Protein AF-A0A1S2QQA8-F1 (afdb_monomer_lite)

Structure (mmCIF, N/CA/C/O backbone):
data_AF-A0A1S2QQA8-F1
#
_entry.id   AF-A0A1S2QQA8-F1
#
loop_
_atom_site.group_PDB
_atom_site.id
_atom_site.type_symbol
_atom_site.label_atom_id
_atom_site.label_alt_id
_atom_site.label_comp_id
_atom_site.label_asym_id
_atom_site.label_entity_id
_atom_site.label_seq_id
_atom_site.pdbx_PDB_ins_code
_atom_site.Cartn_x
_atom_site.Cartn_y
_atom_site.Cartn_z
_atom_site.occupancy
_atom_site.B_iso_or_equiv
_atom_site.auth_seq_id
_atom_site.auth_comp_id
_atom_site.auth_asym_id
_atom_site.auth_atom_id
_atom_site.pdbx_PDB_model_num
ATOM 1 N N . MET A 1 1 ? 7.747 -16.168 -1.828 1.00 57.19 1 MET A N 1
ATOM 2 C CA . MET A 1 1 ? 6.326 -16.219 -1.418 1.00 57.19 1 MET A CA 1
ATOM 3 C C . MET A 1 1 ? 5.874 -14.790 -1.187 1.00 57.19 1 MET A C 1
ATOM 5 O O . MET A 1 1 ? 6.499 -14.114 -0.380 1.00 57.19 1 MET A O 1
ATOM 9 N N . TYR A 1 2 ? 4.851 -14.346 -1.907 1.00 63.78 2 TYR A N 1
ATOM 10 C CA . TYR A 1 2 ? 4.152 -13.080 -1.717 1.00 63.78 2 TYR A CA 1
ATOM 11 C C . TYR A 1 2 ? 2.818 -13.374 -1.029 1.00 63.78 2 TYR A C 1
ATOM 13 O O . TYR A 1 2 ? 2.164 -14.371 -1.339 1.00 63.78 2 TYR A O 1
ATOM 21 N N . VAL A 1 3 ? 2.469 -12.562 -0.035 1.00 66.31 3 VAL A N 1
ATOM 22 C CA . VAL A 1 3 ? 1.219 -12.684 0.717 1.00 66.31 3 VAL A CA 1
ATOM 23 C C . VAL A 1 3 ? 0.662 -11.286 0.860 1.00 66.31 3 VAL A C 1
ATOM 25 O O . VAL A 1 3 ? 1.301 -10.482 1.533 1.00 66.31 3 VAL A O 1
ATOM 28 N N . GLU A 1 4 ? -0.460 -11.005 0.196 1.00 65.44 4 GLU A N 1
ATOM 29 C CA . GLU A 1 4 ? -1.145 -9.702 0.289 1.00 65.44 4 GLU A CA 1
ATOM 30 C C . GLU A 1 4 ? -0.190 -8.520 0.053 1.00 65.44 4 GLU A C 1
ATOM 32 O O . GLU A 1 4 ? -0.203 -7.512 0.755 1.00 65.44 4 GLU A O 1
ATOM 37 N N . ALA A 1 5 ? 0.722 -8.684 -0.907 1.00 77.38 5 ALA A N 1
ATOM 38 C CA . ALA A 1 5 ? 1.817 -7.756 -1.139 1.00 77.38 5 ALA A CA 1
ATOM 39 C C . ALA A 1 5 ? 1.702 -7.114 -2.519 1.00 77.38 5 ALA A C 1
ATOM 41 O O . ALA A 1 5 ? 1.314 -7.754 -3.498 1.00 77.38 5 ALA A O 1
ATOM 42 N N . PHE A 1 6 ? 2.130 -5.857 -2.615 1.00 86.69 6 PHE A N 1
ATOM 43 C CA . PHE A 1 6 ? 2.450 -5.263 -3.904 1.00 86.69 6 PHE A CA 1
ATOM 44 C C . PHE A 1 6 ? 3.659 -5.984 -4.507 1.00 86.69 6 PHE A C 1
ATOM 46 O O . PHE A 1 6 ? 4.680 -6.175 -3.841 1.00 86.69 6 PHE A O 1
ATOM 53 N N . VAL A 1 7 ? 3.550 -6.372 -5.777 1.00 90.12 7 VAL A N 1
ATOM 54 C CA . VAL A 1 7 ? 4.617 -7.055 -6.522 1.00 90.12 7 VAL A CA 1
ATOM 55 C C . VAL A 1 7 ? 4.929 -6.248 -7.789 1.00 90.12 7 VAL A C 1
ATOM 57 O O . VAL A 1 7 ? 4.509 -6.637 -8.887 1.00 90.12 7 VAL A O 1
ATOM 60 N N . PRO A 1 8 ? 5.603 -5.088 -7.646 1.00 91.12 8 PRO A N 1
ATOM 61 C CA . PRO A 1 8 ? 5.992 -4.258 -8.780 1.00 91.12 8 PRO A CA 1
ATOM 62 C C . PRO A 1 8 ? 7.025 -4.967 -9.668 1.00 91.12 8 PRO A C 1
ATOM 64 O O . PRO A 1 8 ? 7.814 -5.805 -9.214 1.00 91.12 8 PRO A O 1
ATOM 67 N N . ASP A 1 9 ? 6.994 -4.640 -10.954 1.00 91.38 9 ASP A N 1
ATOM 68 C CA . ASP A 1 9 ? 8.074 -4.872 -11.909 1.00 91.38 9 ASP A CA 1
ATOM 69 C C . ASP A 1 9 ? 9.037 -3.668 -11.909 1.00 91.38 9 ASP A C 1
ATOM 71 O O . ASP A 1 9 ? 8.773 -2.627 -11.303 1.00 91.38 9 ASP A O 1
ATOM 75 N N . LYS A 1 10 ? 10.178 -3.812 -12.581 1.00 91.88 10 LYS A N 1
ATOM 76 C CA . LYS A 1 10 ? 11.195 -2.774 -12.721 1.00 91.88 10 LYS A CA 1
ATOM 77 C C . LYS A 1 10 ? 10.567 -1.478 -13.226 1.00 91.88 10 LYS A C 1
ATOM 79 O O . LYS A 1 10 ? 9.924 -1.464 -14.273 1.00 91.88 10 LYS A O 1
ATOM 84 N N . GLY A 1 11 ? 10.822 -0.389 -12.509 1.00 92.69 11 GLY A N 1
ATOM 85 C CA . GLY A 1 11 ? 10.309 0.938 -12.832 1.00 92.69 11 GLY A CA 1
ATOM 86 C C . GLY A 1 11 ? 8.905 1.234 -12.294 1.00 92.69 11 GLY A C 1
ATOM 87 O O . GLY A 1 11 ? 8.510 2.395 -12.300 1.00 92.69 11 GLY A O 1
ATOM 88 N N . GLU A 1 12 ? 8.164 0.237 -11.798 1.00 92.56 12 GLU A N 1
ATOM 89 C CA . GLU A 1 12 ? 6.872 0.444 -11.127 1.00 92.56 12 GLU A CA 1
ATOM 90 C C . GLU A 1 12 ? 7.084 0.784 -9.644 1.00 92.56 12 GLU A C 1
ATOM 92 O O . GLU A 1 12 ? 8.057 0.349 -9.030 1.00 92.56 12 GLU A O 1
ATOM 97 N N . SER A 1 13 ? 6.151 1.515 -9.036 1.00 92.50 13 SER A N 1
ATOM 98 C CA . SER A 1 13 ? 6.139 1.808 -7.594 1.00 92.50 13 SER A CA 1
ATOM 99 C C . SER A 1 13 ? 4.837 1.340 -6.946 1.00 92.50 13 SER A C 1
ATOM 101 O O . SER A 1 13 ? 3.873 1.023 -7.645 1.00 92.50 13 SER A O 1
ATOM 103 N N . ILE A 1 14 ? 4.769 1.311 -5.609 1.00 90.38 14 ILE A N 1
ATOM 104 C CA . ILE A 1 14 ? 3.535 0.941 -4.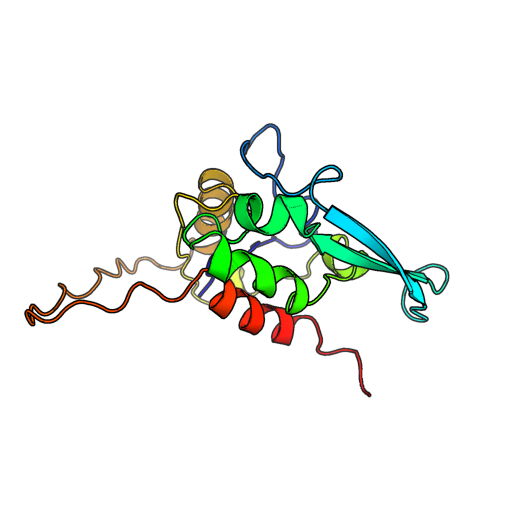886 1.00 90.38 14 ILE A CA 1
ATOM 105 C C . ILE A 1 14 ? 2.375 1.853 -5.307 1.00 90.38 14 ILE A C 1
ATOM 107 O O . ILE A 1 14 ? 1.261 1.381 -5.517 1.00 90.38 14 ILE A O 1
ATOM 111 N N . ALA A 1 15 ? 2.652 3.144 -5.493 1.00 88.81 15 ALA A N 1
ATOM 112 C CA . ALA A 1 15 ? 1.656 4.129 -5.899 1.00 88.81 15 ALA A CA 1
ATOM 113 C C . ALA A 1 15 ? 1.144 3.959 -7.343 1.00 88.81 15 ALA A C 1
ATOM 115 O O . ALA A 1 15 ? 0.090 4.497 -7.670 1.00 88.81 15 ALA A O 1
ATOM 116 N N . THR A 1 16 ? 1.877 3.258 -8.215 1.00 89.44 16 THR A N 1
ATOM 117 C CA . THR A 1 16 ? 1.584 3.209 -9.662 1.00 89.44 16 THR A CA 1
ATOM 118 C C . THR A 1 16 ? 1.303 1.810 -10.206 1.00 89.44 16 THR A C 1
ATOM 120 O O . THR A 1 16 ? 0.720 1.682 -11.279 1.00 89.44 16 THR A O 1
ATOM 123 N N . VAL A 1 17 ? 1.676 0.751 -9.480 1.00 90.12 17 VAL A N 1
ATOM 124 C CA . VAL A 1 17 ? 1.566 -0.644 -9.947 1.00 90.12 17 VAL A CA 1
ATOM 125 C C . VAL A 1 17 ? 0.123 -1.099 -10.196 1.00 90.12 17 VAL A C 1
ATOM 127 O O . VAL A 1 17 ? -0.114 -1.983 -11.023 1.00 90.12 17 VAL A O 1
ATOM 130 N N . LEU A 1 18 ? -0.855 -0.500 -9.511 1.00 91.19 18 LEU A N 1
ATOM 131 C CA . LEU A 1 18 ? -2.274 -0.775 -9.716 1.00 91.19 18 LEU A CA 1
ATOM 132 C C . LEU A 1 18 ? -3.003 0.484 -10.177 1.00 91.19 18 LEU A C 1
ATOM 134 O O . LEU A 1 18 ? -3.125 1.447 -9.430 1.00 91.19 18 LEU A O 1
ATOM 138 N N . ASP A 1 19 ? -3.544 0.426 -11.391 1.00 90.50 19 ASP A N 1
ATOM 139 C CA . ASP A 1 19 ? -4.496 1.410 -11.898 1.00 90.50 19 ASP A CA 1
ATOM 140 C C . ASP A 1 19 ? -5.863 1.217 -11.201 1.00 90.50 19 ASP A C 1
ATOM 142 O O . ASP A 1 19 ? -6.486 0.161 -11.382 1.00 90.50 19 ASP A O 1
ATOM 146 N N . PRO A 1 20 ? -6.359 2.209 -10.433 1.00 88.62 20 PRO A N 1
ATOM 147 C CA . PRO A 1 20 ? -7.638 2.114 -9.729 1.00 88.62 20 PRO A CA 1
ATOM 148 C C . PRO A 1 20 ? -8.851 1.952 -10.652 1.00 88.62 20 PRO A C 1
ATOM 150 O O . PRO A 1 20 ? -9.858 1.385 -10.232 1.00 88.62 20 PRO A O 1
ATOM 153 N N . GLN A 1 21 ? -8.777 2.424 -11.903 1.00 90.12 21 GLN A N 1
ATOM 154 C CA . GLN A 1 21 ? -9.857 2.246 -12.879 1.00 90.12 21 GLN A CA 1
ATOM 155 C C . GLN A 1 21 ? -9.920 0.800 -13.370 1.00 90.12 21 GLN A C 1
ATOM 157 O O . GLN A 1 21 ? -11.001 0.241 -13.554 1.00 90.12 21 GLN A O 1
ATOM 162 N N . LYS A 1 22 ? -8.754 0.175 -13.557 1.00 90.62 22 LYS A N 1
ATOM 163 C CA . LYS A 1 22 ? -8.643 -1.212 -14.017 1.00 90.62 22 LYS A CA 1
ATOM 164 C C . LYS A 1 22 ? -8.891 -2.226 -12.899 1.00 90.62 22 LYS A C 1
ATOM 166 O O . LYS A 1 22 ? -9.423 -3.306 -13.159 1.00 90.62 22 LYS A O 1
ATOM 171 N N . TYR A 1 23 ? -8.508 -1.892 -11.669 1.00 92.50 23 TYR A N 1
ATOM 172 C CA . TYR A 1 23 ? -8.621 -2.758 -10.494 1.00 92.50 23 TYR A CA 1
ATOM 173 C C . TYR A 1 23 ? -9.319 -2.022 -9.337 1.00 92.50 23 TYR A C 1
ATOM 175 O O . TYR A 1 23 ? -8.668 -1.661 -8.353 1.00 92.50 23 TYR A O 1
ATOM 183 N N . PRO A 1 24 ? -10.641 -1.791 -9.431 1.00 91.94 24 PRO A N 1
ATOM 184 C CA . PRO A 1 24 ? -11.377 -1.056 -8.411 1.00 91.94 24 PRO A CA 1
ATOM 185 C C . PRO A 1 24 ? -11.487 -1.843 -7.097 1.00 91.94 24 PRO A C 1
ATOM 187 O O . PRO A 1 24 ? -11.373 -3.070 -7.065 1.00 91.94 24 PRO A O 1
ATOM 190 N N . GLY A 1 25 ? -11.779 -1.123 -6.010 1.00 89.88 25 GLY A N 1
ATOM 191 C CA . GLY A 1 25 ? -12.086 -1.701 -4.697 1.00 89.88 25 GLY A CA 1
ATOM 192 C C . GLY A 1 25 ? -11.025 -1.479 -3.622 1.00 89.88 25 GLY A C 1
ATOM 193 O O . GLY A 1 25 ? -11.240 -1.910 -2.491 1.00 89.88 25 GLY A O 1
ATOM 194 N N . SER A 1 26 ? -9.909 -0.817 -3.951 1.00 91.81 26 SER A N 1
ATOM 195 C CA . SER A 1 26 ? -8.968 -0.361 -2.929 1.00 91.81 26 SER A CA 1
ATOM 196 C C . SER A 1 26 ? -9.594 0.808 -2.183 1.00 91.81 26 SER A C 1
ATOM 198 O O . SER A 1 26 ? -10.142 1.726 -2.789 1.00 91.81 26 SER A O 1
ATOM 200 N N . LEU A 1 27 ? -9.501 0.760 -0.866 1.00 92.62 27 LEU A N 1
ATOM 201 C CA . LEU A 1 27 ? -9.837 1.847 0.027 1.00 92.62 27 LEU A CA 1
ATOM 202 C C . LEU A 1 27 ? -8.601 2.671 0.379 1.00 92.62 27 LEU A C 1
ATOM 204 O O . LEU A 1 27 ? -8.757 3.679 1.051 1.00 92.62 27 LEU A O 1
ATOM 208 N N . LEU A 1 28 ? -7.388 2.293 -0.048 1.00 89.50 28 LEU A N 1
ATOM 209 C CA . LEU A 1 28 ? -6.199 3.121 0.156 1.00 89.50 28 LEU A CA 1
ATOM 210 C C . LEU A 1 28 ? -6.283 4.380 -0.711 1.00 89.50 28 LEU A C 1
ATOM 212 O O . LEU A 1 28 ? -6.323 4.312 -1.936 1.00 89.50 28 LEU A O 1
ATOM 216 N N . GLY A 1 29 ? -6.277 5.541 -0.063 1.00 88.75 29 GLY A N 1
ATOM 217 C CA . GLY A 1 29 ? -6.317 6.830 -0.741 1.00 88.75 29 GLY A CA 1
ATOM 218 C C . GLY A 1 29 ? -6.337 8.003 0.238 1.00 88.75 29 GLY A C 1
ATOM 219 O O . GLY A 1 29 ? -6.239 7.794 1.452 1.00 88.75 29 GLY A O 1
ATOM 220 N N . PRO A 1 30 ? -6.478 9.244 -0.256 1.00 89.12 30 PRO A N 1
ATOM 221 C CA . PRO A 1 30 ? -6.495 10.450 0.582 1.00 89.12 30 PRO A CA 1
ATOM 222 C C . PRO A 1 30 ? -7.589 10.442 1.666 1.00 89.12 30 PRO A C 1
ATOM 224 O O . PRO A 1 30 ? -7.421 11.003 2.755 1.00 89.12 30 PRO A O 1
ATOM 227 N N . ASP A 1 31 ? -8.700 9.754 1.404 1.00 91.25 31 ASP A N 1
ATOM 228 C CA . ASP A 1 31 ? -9.826 9.664 2.335 1.00 91.25 31 ASP A CA 1
ATOM 229 C C . ASP A 1 31 ? -9.516 8.778 3.544 1.00 91.25 31 ASP A C 1
ATOM 231 O O . ASP A 1 31 ? -9.937 9.087 4.660 1.00 91.25 31 ASP A O 1
ATOM 235 N N . THR A 1 32 ? -8.694 7.744 3.372 1.00 93.19 32 THR A N 1
ATOM 236 C CA . THR A 1 32 ? -8.392 6.752 4.416 1.00 93.19 32 THR A CA 1
ATOM 237 C C . THR A 1 32 ? -6.974 6.839 4.959 1.00 93.19 32 THR A C 1
ATOM 239 O O . THR A 1 32 ? -6.683 6.200 5.965 1.00 93.19 32 THR A O 1
ATOM 242 N N . THR A 1 33 ? -6.092 7.635 4.352 1.00 94.31 33 THR A N 1
ATOM 243 C CA . THR A 1 33 ? -4.689 7.767 4.769 1.00 94.31 33 THR A CA 1
ATOM 244 C C . THR A 1 33 ? -4.340 9.190 5.183 1.00 94.31 33 THR A C 1
ATOM 246 O O . THR A 1 33 ? -4.948 10.167 4.749 1.00 94.31 33 THR A O 1
ATOM 249 N N . VAL A 1 34 ? -3.366 9.313 6.077 1.00 94.94 34 VAL A N 1
ATOM 250 C CA . VAL A 1 34 ? -2.789 10.579 6.519 1.00 94.94 34 VAL A CA 1
ATOM 251 C C . VAL A 1 34 ? -1.295 10.569 6.230 1.00 94.94 34 VAL A C 1
ATOM 253 O O . VAL A 1 34 ? -0.626 9.558 6.442 1.00 94.94 34 VAL A O 1
ATOM 256 N N . ALA A 1 35 ? -0.788 11.700 5.747 1.00 94.94 35 ALA A N 1
ATOM 257 C CA . ALA A 1 35 ? 0.630 11.942 5.540 1.00 94.94 35 ALA A CA 1
ATOM 258 C C . ALA A 1 35 ? 1.139 12.886 6.630 1.00 94.94 35 ALA A C 1
ATOM 260 O O . ALA A 1 35 ? 0.634 14.000 6.775 1.00 94.94 35 ALA A O 1
ATOM 261 N N . ARG A 1 36 ? 2.138 12.451 7.395 1.00 94.62 36 ARG A N 1
ATOM 262 C CA . ARG A 1 36 ? 2.815 13.283 8.391 1.00 94.62 36 ARG A CA 1
ATOM 263 C C . ARG A 1 36 ? 4.212 13.634 7.881 1.00 94.62 36 ARG A C 1
ATOM 265 O O . ARG A 1 36 ? 5.023 12.721 7.751 1.00 94.62 36 ARG A O 1
ATOM 272 N N . PRO A 1 37 ? 4.523 14.915 7.628 1.00 95.31 37 PRO A N 1
ATOM 273 C CA . PRO A 1 37 ? 5.868 15.320 7.239 1.00 95.31 37 PRO A CA 1
ATOM 274 C C . PRO A 1 37 ? 6.912 14.889 8.273 1.00 95.31 37 PRO A C 1
ATOM 276 O O . PRO A 1 37 ? 6.676 14.978 9.483 1.00 95.31 37 PRO A O 1
ATOM 279 N N . VAL A 1 38 ? 8.065 14.434 7.791 1.00 94.25 38 VAL A N 1
ATOM 280 C CA . VAL A 1 38 ? 9.221 14.059 8.608 1.00 94.25 38 VAL A CA 1
ATOM 281 C C . VAL A 1 38 ? 10.522 14.519 7.949 1.00 94.25 38 VAL A C 1
ATOM 283 O O . VAL A 1 38 ? 10.656 14.428 6.728 1.00 94.25 38 VAL A O 1
ATOM 286 N N . PRO A 1 39 ? 11.520 14.972 8.726 1.00 94.06 39 PRO A N 1
ATOM 287 C CA . PRO A 1 39 ? 12.851 15.217 8.189 1.00 94.06 39 PRO A CA 1
ATOM 288 C C . PRO A 1 39 ? 13.466 13.924 7.646 1.00 94.06 39 PRO A C 1
ATOM 290 O O . PRO A 1 39 ? 13.450 12.885 8.311 1.00 94.06 39 PRO A O 1
ATOM 293 N N . ASN A 1 40 ? 14.044 13.995 6.452 1.00 88.31 40 ASN A N 1
ATOM 294 C CA . ASN A 1 40 ? 14.796 12.902 5.850 1.00 88.31 40 ASN A CA 1
ATOM 295 C C . ASN A 1 40 ? 15.919 13.489 4.982 1.00 88.31 40 ASN A C 1
ATOM 297 O O . ASN A 1 40 ? 15.672 13.845 3.830 1.00 88.31 40 ASN A O 1
ATOM 301 N N . PRO A 1 41 ? 17.158 13.576 5.498 1.00 89.75 41 PRO A N 1
ATOM 302 C CA . PRO A 1 41 ? 18.286 14.145 4.758 1.00 89.75 41 PRO A CA 1
ATOM 303 C C . PRO A 1 41 ? 18.605 13.430 3.438 1.00 89.75 41 PRO A C 1
ATOM 305 O O . PRO A 1 41 ? 19.250 14.012 2.572 1.00 89.75 41 PRO A O 1
ATOM 308 N N . SER A 1 42 ? 18.176 12.175 3.282 1.00 85.38 42 SER A N 1
ATOM 309 C CA . SER A 1 42 ? 18.370 11.394 2.058 1.00 85.38 42 SER A CA 1
ATOM 310 C C . SER A 1 42 ? 17.261 11.599 1.023 1.00 85.38 42 SER A C 1
ATOM 312 O O . SER A 1 42 ? 17.414 11.151 -0.110 1.00 85.38 42 SER A O 1
ATOM 314 N N . ALA A 1 43 ? 16.152 12.248 1.389 1.00 84.19 43 ALA A N 1
ATOM 315 C CA . ALA A 1 43 ? 15.059 12.546 0.473 1.00 84.19 43 ALA A CA 1
ATOM 316 C C . ALA A 1 43 ? 15.290 13.880 -0.267 1.00 84.19 43 ALA A C 1
ATOM 318 O O . ALA A 1 43 ? 15.965 14.776 0.258 1.00 84.19 43 ALA A O 1
ATOM 319 N N . PRO A 1 44 ? 14.714 14.058 -1.471 1.00 80.19 44 PRO A N 1
ATOM 320 C CA . PRO A 1 44 ? 14.745 15.336 -2.175 1.00 80.19 44 PRO A CA 1
ATOM 321 C C . PRO A 1 44 ? 14.232 16.481 -1.290 1.00 80.19 44 PRO A C 1
ATOM 323 O O . PRO A 1 44 ? 13.133 16.422 -0.749 1.00 80.19 44 PRO A O 1
ATOM 326 N N . GLY A 1 45 ? 15.038 17.532 -1.125 1.00 86.81 45 GLY A N 1
ATOM 327 C CA . GLY A 1 45 ? 14.684 18.672 -0.270 1.00 86.81 45 GLY A CA 1
ATOM 328 C C . GLY A 1 45 ? 14.803 18.416 1.238 1.00 86.81 45 GLY A C 1
ATOM 329 O O . GLY A 1 45 ? 14.351 19.244 2.025 1.00 86.81 45 GLY A O 1
ATOM 330 N N . GLY A 1 46 ? 15.407 17.298 1.657 1.00 91.69 46 GLY A N 1
ATOM 331 C CA . GLY A 1 46 ? 15.651 16.985 3.069 1.00 91.69 46 GLY A CA 1
ATOM 332 C C . GLY A 1 46 ? 14.392 16.624 3.866 1.00 91.69 46 GLY A C 1
ATOM 333 O O . GLY A 1 46 ? 14.447 16.549 5.096 1.00 91.69 46 GLY A O 1
ATOM 334 N N . GLN A 1 47 ? 13.261 16.415 3.187 1.00 93.69 47 GLN A N 1
ATOM 335 C CA . GLN A 1 47 ? 11.961 16.122 3.785 1.00 93.69 47 GLN A CA 1
ATOM 336 C C . GLN A 1 47 ? 11.307 14.916 3.111 1.00 93.69 47 GLN A C 1
ATOM 338 O O . GLN A 1 47 ? 11.471 14.681 1.919 1.00 93.69 47 GLN A O 1
ATOM 343 N N . ASP A 1 48 ? 10.541 14.168 3.892 1.00 94.62 48 ASP A N 1
ATOM 344 C CA . ASP A 1 48 ? 9.740 13.021 3.470 1.00 94.62 48 ASP A CA 1
ATOM 345 C C . ASP A 1 48 ? 8.400 13.062 4.223 1.00 94.62 48 ASP A C 1
ATOM 347 O O . ASP A 1 48 ? 8.129 13.991 4.991 1.00 94.62 48 ASP A O 1
ATOM 351 N N . ALA A 1 49 ? 7.542 12.069 4.022 1.00 94.62 49 ALA A N 1
ATOM 352 C CA . ALA A 1 49 ? 6.324 11.928 4.807 1.00 94.62 49 ALA A CA 1
ATOM 353 C C . ALA A 1 49 ? 6.098 10.481 5.232 1.00 94.62 49 ALA A C 1
ATOM 355 O O . ALA A 1 49 ? 6.285 9.552 4.455 1.00 94.62 49 ALA A O 1
ATOM 356 N N . ASP A 1 50 ? 5.641 10.306 6.463 1.00 94.12 50 ASP A N 1
ATOM 357 C CA . ASP A 1 50 ? 5.164 9.037 6.987 1.00 94.12 50 ASP A CA 1
ATOM 358 C C . ASP A 1 50 ? 3.670 8.906 6.668 1.00 94.12 50 ASP A C 1
ATOM 360 O O . ASP A 1 50 ? 2.849 9.698 7.139 1.00 94.12 50 ASP A O 1
ATOM 364 N N . ILE A 1 51 ? 3.317 7.909 5.860 1.00 93.88 51 ILE A N 1
ATOM 365 C CA . ILE A 1 51 ? 1.947 7.596 5.454 1.00 93.88 51 ILE A CA 1
ATOM 366 C C . ILE A 1 51 ? 1.378 6.520 6.375 1.00 93.88 51 ILE A C 1
ATOM 368 O O . ILE A 1 51 ? 2.012 5.497 6.636 1.00 93.88 51 ILE A O 1
ATOM 372 N N . SER A 1 52 ? 0.170 6.729 6.886 1.00 94.31 52 SER A N 1
ATOM 373 C CA . SER A 1 52 ? -0.541 5.754 7.721 1.00 94.31 52 SER A CA 1
ATOM 374 C C . SER A 1 52 ? -2.035 5.778 7.439 1.00 94.31 52 SER A C 1
ATOM 376 O O . SER A 1 52 ? -2.590 6.812 7.078 1.00 94.31 52 SER A O 1
ATOM 378 N N . ILE A 1 53 ? -2.706 4.647 7.630 1.00 94.19 53 ILE A N 1
ATOM 379 C CA . ILE A 1 53 ? -4.166 4.559 7.581 1.00 94.19 53 ILE A CA 1
ATOM 380 C C . ILE A 1 53 ? -4.745 5.294 8.797 1.00 94.19 53 ILE A C 1
ATOM 382 O O . ILE A 1 53 ? -4.290 5.089 9.926 1.00 94.19 53 ILE A O 1
ATOM 386 N N . LYS A 1 54 ? -5.748 6.145 8.567 1.00 94.69 54 LYS A N 1
ATOM 387 C CA . LYS A 1 54 ? -6.477 6.887 9.601 1.00 94.69 54 LYS A CA 1
ATOM 388 C C . LYS A 1 54 ? -7.159 5.900 10.558 1.00 94.69 54 LYS A C 1
ATOM 390 O O . LYS A 1 54 ? -7.802 4.964 10.080 1.00 94.69 54 LYS A O 1
ATOM 395 N N . PRO A 1 55 ? -7.115 6.121 11.885 1.00 92.00 55 PRO A N 1
ATOM 396 C CA . PRO A 1 55 ? -7.737 5.216 12.852 1.00 92.00 55 PRO A CA 1
ATOM 397 C C . PRO A 1 55 ? -9.214 4.913 12.565 1.00 92.00 55 PRO A C 1
ATOM 399 O O . PRO A 1 55 ? -9.638 3.768 12.684 1.00 92.00 55 PRO A O 1
ATOM 402 N N . GLN A 1 56 ? -9.978 5.915 12.121 1.00 90.75 56 GLN A N 1
ATOM 403 C CA . GLN A 1 56 ? -11.411 5.798 11.835 1.00 90.75 56 GLN A CA 1
ATOM 404 C C . GLN A 1 56 ? -11.717 4.857 10.658 1.00 90.75 56 GLN A C 1
ATOM 406 O O . GLN A 1 56 ? -12.775 4.243 10.646 1.00 90.75 56 GLN A O 1
ATOM 411 N N . GLY A 1 57 ? -10.797 4.724 9.695 1.00 87.38 57 GLY A N 1
ATOM 412 C CA . GLY A 1 57 ? -10.945 3.850 8.523 1.00 87.38 57 GLY A CA 1
ATOM 413 C C . GLY A 1 57 ? -10.127 2.560 8.606 1.00 87.38 57 GLY A C 1
ATOM 414 O O . GLY A 1 57 ? -10.198 1.724 7.711 1.00 87.38 57 GLY A O 1
ATOM 415 N N . PHE A 1 58 ? -9.341 2.373 9.670 1.00 91.56 58 PHE A N 1
ATOM 416 C CA . PHE A 1 58 ? -8.374 1.280 9.760 1.00 91.56 58 PHE A CA 1
ATOM 417 C C . PHE A 1 58 ? -9.021 -0.096 9.632 1.00 91.56 58 PHE A C 1
ATOM 419 O O . PHE A 1 58 ? -8.554 -0.934 8.864 1.00 91.56 58 PHE A O 1
ATOM 426 N N . ARG A 1 59 ? -10.123 -0.320 10.354 1.00 91.69 59 ARG A N 1
ATOM 427 C CA . ARG A 1 59 ? -10.827 -1.603 10.322 1.00 91.69 59 ARG A CA 1
ATOM 428 C C . ARG A 1 59 ? -11.340 -1.925 8.924 1.00 91.69 59 ARG A C 1
ATOM 430 O O . ARG A 1 59 ? -11.164 -3.038 8.455 1.00 91.69 59 ARG A O 1
ATOM 437 N N . GLU A 1 60 ? -11.937 -0.950 8.253 1.00 91.19 60 GLU A N 1
ATOM 438 C CA . GLU A 1 60 ? -12.514 -1.133 6.920 1.00 91.19 60 GLU A CA 1
ATOM 439 C C . GLU A 1 60 ? -11.449 -1.390 5.852 1.00 91.19 60 GLU A C 1
ATOM 441 O O . GLU A 1 60 ? -11.684 -2.155 4.922 1.00 91.19 60 GLU A O 1
ATOM 446 N N . VAL A 1 61 ? -10.275 -0.773 5.988 1.00 89.56 61 VAL A N 1
ATOM 447 C CA . VAL A 1 61 ? -9.175 -0.918 5.027 1.00 89.56 61 VAL A CA 1
ATOM 448 C C . VAL A 1 61 ? -8.370 -2.195 5.272 1.00 89.56 61 VAL A C 1
ATOM 450 O O . VAL A 1 61 ? -7.956 -2.843 4.314 1.00 89.56 61 VAL A O 1
ATOM 453 N N . PHE A 1 62 ? -8.112 -2.545 6.534 1.00 87.00 62 PHE A N 1
ATOM 454 C CA . PHE A 1 62 ? -7.036 -3.478 6.883 1.00 87.00 62 PHE A CA 1
ATOM 455 C C . PHE A 1 62 ? -7.429 -4.598 7.853 1.00 87.00 62 PHE A C 1
ATOM 457 O O . PHE A 1 62 ? -6.712 -5.588 7.956 1.00 87.00 62 PHE A O 1
ATOM 464 N N . ALA A 1 63 ? -8.546 -4.469 8.571 1.00 88.38 63 ALA A N 1
ATOM 465 C CA . ALA A 1 63 ? -8.934 -5.412 9.624 1.00 88.38 63 ALA A CA 1
ATOM 466 C C . ALA A 1 63 ? -10.435 -5.749 9.557 1.00 88.38 63 ALA A C 1
ATOM 468 O O . ALA A 1 63 ? -11.148 -5.744 10.563 1.00 88.38 63 ALA A O 1
ATOM 469 N N . VAL A 1 64 ? -10.940 -5.985 8.341 1.00 87.44 64 VAL A N 1
ATOM 470 C CA . VAL A 1 64 ? -12.375 -6.211 8.075 1.00 87.44 64 VAL A CA 1
ATOM 471 C C . VAL A 1 64 ? -12.905 -7.489 8.724 1.00 87.44 64 VAL A C 1
ATOM 473 O O . VAL A 1 64 ? -14.108 -7.638 8.926 1.00 87.44 64 VAL A O 1
ATOM 476 N N . ASP A 1 65 ? -11.997 -8.410 9.023 1.00 85.81 65 ASP A N 1
ATOM 477 C CA . ASP A 1 65 ? -12.216 -9.765 9.511 1.00 85.81 65 ASP A CA 1
ATOM 478 C C . ASP A 1 65 ? -12.249 -9.874 11.041 1.00 85.81 65 ASP A C 1
ATOM 480 O O . ASP A 1 65 ? -12.697 -10.894 11.560 1.00 85.81 65 ASP A O 1
ATOM 484 N N . VAL A 1 66 ? -11.839 -8.832 11.770 1.00 88.19 66 VAL A N 1
ATOM 485 C CA . VAL A 1 66 ? -11.832 -8.833 13.242 1.00 88.19 66 VAL A CA 1
ATOM 486 C C . VAL A 1 66 ? -12.948 -7.977 13.842 1.00 88.19 66 VAL A C 1
ATOM 488 O O . VAL A 1 66 ? -13.574 -7.124 13.188 1.00 88.19 66 VAL A O 1
ATOM 491 N N . SER A 1 67 ? -13.219 -8.204 15.129 1.00 91.00 67 SER A N 1
ATOM 492 C CA . SER A 1 67 ? -14.214 -7.433 15.871 1.00 91.00 67 SER A CA 1
ATOM 493 C C . SER A 1 67 ? -13.813 -5.957 15.986 1.00 91.00 67 SER A C 1
ATOM 495 O O . SER A 1 67 ? -12.638 -5.594 15.928 1.00 91.00 67 SER A O 1
ATOM 497 N N . ALA A 1 68 ? -14.795 -5.075 16.192 1.00 89.56 68 ALA A N 1
ATOM 498 C CA . ALA A 1 68 ? -14.520 -3.654 16.417 1.00 89.56 68 ALA A CA 1
ATOM 499 C C . ALA A 1 68 ? -13.627 -3.423 17.652 1.00 89.56 68 ALA A C 1
ATOM 501 O O . ALA A 1 68 ? -12.777 -2.536 17.637 1.00 89.56 68 ALA A O 1
ATOM 502 N N . SER A 1 69 ? -13.789 -4.249 18.693 1.00 91.06 69 SER A N 1
ATOM 503 C CA . SER A 1 69 ? -12.971 -4.181 19.906 1.00 91.06 69 SER A CA 1
ATOM 504 C C . SER A 1 69 ? -11.504 -4.479 19.605 1.00 91.06 69 SER A C 1
ATOM 506 O O . SER A 1 69 ? -10.634 -3.713 20.007 1.00 91.06 69 SER A O 1
ATOM 508 N N . GLU A 1 70 ? -11.220 -5.550 18.864 1.00 90.69 70 GLU A N 1
ATOM 509 C CA . GLU A 1 70 ? -9.849 -5.910 18.484 1.00 90.69 70 GLU A CA 1
ATOM 510 C C . GLU A 1 70 ? -9.241 -4.877 17.534 1.00 90.69 70 GLU A C 1
ATOM 512 O O . GLU A 1 70 ? -8.110 -4.438 17.735 1.00 90.69 70 GLU A O 1
ATOM 517 N N . A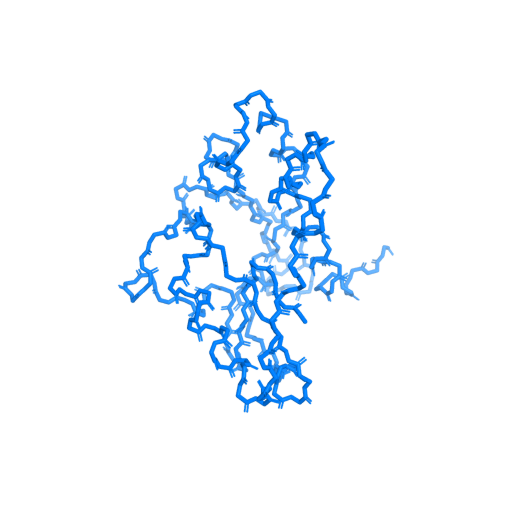LA A 1 71 ? -10.009 -4.422 16.542 1.00 90.62 71 ALA A N 1
ATOM 518 C CA . ALA A 1 71 ? -9.551 -3.413 15.594 1.00 90.62 71 ALA A CA 1
ATOM 519 C C . ALA A 1 71 ? -9.261 -2.054 16.247 1.00 90.62 71 ALA A C 1
ATOM 521 O O . ALA A 1 71 ? -8.475 -1.290 15.699 1.00 90.62 71 ALA A O 1
ATOM 522 N N . SER A 1 72 ? -9.866 -1.730 17.395 1.00 90.50 72 SER A N 1
ATOM 523 C CA . SER A 1 72 ? -9.723 -0.408 18.024 1.00 90.50 72 SER A CA 1
ATOM 524 C C . SER A 1 72 ? -8.289 -0.073 18.450 1.00 90.50 72 SER A C 1
ATOM 526 O O . SER A 1 72 ? -7.901 1.095 18.439 1.00 90.50 72 SER A O 1
ATOM 528 N N . VAL A 1 73 ? -7.484 -1.087 18.782 1.00 91.38 73 VAL A N 1
ATOM 529 C CA . VAL A 1 73 ? -6.103 -0.906 19.259 1.00 91.38 73 VAL A CA 1
ATOM 530 C C . VAL A 1 73 ? -5.058 -1.066 18.154 1.00 91.38 73 VAL A C 1
ATOM 532 O O . VAL A 1 73 ? -3.959 -0.525 18.267 1.00 91.38 73 VAL A O 1
ATOM 535 N N . MET A 1 74 ? -5.393 -1.749 17.058 1.00 91.62 74 MET A N 1
ATOM 536 C CA . MET A 1 74 ? -4.470 -2.042 15.953 1.00 91.62 74 MET A CA 1
ATOM 537 C C . MET A 1 74 ? -3.906 -0.807 15.220 1.00 91.62 74 MET A C 1
ATOM 539 O O . MET A 1 74 ? -2.730 -0.839 14.860 1.00 91.62 74 MET A O 1
ATOM 543 N N . PRO A 1 75 ? -4.636 0.317 15.033 1.00 91.25 75 PRO A N 1
ATOM 544 C CA . PRO A 1 75 ? -4.062 1.503 14.400 1.00 91.25 75 PRO A CA 1
ATOM 545 C C . PRO A 1 75 ? -2.803 2.018 15.106 1.00 91.25 75 PRO A C 1
ATOM 547 O O . PRO A 1 75 ? -1.920 2.563 14.449 1.00 91.25 75 PRO A O 1
ATOM 550 N N . SER A 1 76 ? -2.711 1.832 16.430 1.00 89.31 76 SER A N 1
ATOM 551 C CA . SER A 1 76 ? -1.578 2.293 17.242 1.00 89.31 76 SER A CA 1
ATOM 552 C C . SER A 1 76 ? -0.289 1.503 16.999 1.00 89.31 76 SER A C 1
ATOM 554 O O . SER A 1 76 ? 0.798 2.014 17.260 1.00 89.31 76 SER A O 1
ATOM 556 N N . THR A 1 77 ? -0.393 0.280 16.471 1.00 89.12 77 THR A N 1
ATOM 557 C CA . THR A 1 77 ? 0.761 -0.584 16.186 1.00 89.12 77 THR A CA 1
ATOM 558 C C . THR A 1 77 ? 1.250 -0.446 14.746 1.00 89.12 77 THR A C 1
ATOM 560 O O . THR A 1 77 ? 2.273 -1.026 14.378 1.00 89.12 77 THR A O 1
ATOM 563 N N . GLN A 1 78 ? 0.545 0.329 13.918 1.00 88.50 78 GLN A N 1
ATOM 564 C CA . GLN A 1 78 ? 0.892 0.532 12.520 1.00 88.50 78 GLN A CA 1
ATOM 565 C C . GLN A 1 78 ? 2.276 1.178 12.386 1.00 88.50 78 GLN A C 1
ATOM 567 O O . GLN A 1 78 ? 2.566 2.214 12.983 1.00 88.50 78 GLN A O 1
ATOM 572 N N . ARG A 1 79 ? 3.126 0.588 11.542 1.00 90.12 79 ARG A N 1
ATOM 573 C CA . ARG A 1 79 ? 4.380 1.210 11.107 1.00 90.12 79 ARG A CA 1
ATOM 574 C C . ARG A 1 79 ? 4.108 2.052 9.864 1.00 90.12 79 ARG A C 1
ATOM 576 O O . ARG A 1 79 ? 3.676 1.473 8.867 1.00 90.12 79 ARG A O 1
ATOM 583 N N . PRO A 1 80 ? 4.355 3.371 9.898 1.00 91.38 80 PRO A N 1
ATOM 584 C CA . PRO A 1 80 ? 4.122 4.208 8.734 1.00 91.38 80 PRO A CA 1
ATOM 585 C C . PRO A 1 80 ? 4.985 3.801 7.535 1.00 91.38 80 PRO A C 1
ATOM 587 O O . PRO A 1 80 ? 6.140 3.398 7.688 1.00 91.38 80 PRO A O 1
ATOM 590 N N . LEU A 1 81 ? 4.421 3.939 6.338 1.00 91.06 81 LEU A N 1
ATOM 591 C CA . LEU A 1 81 ? 5.139 3.804 5.076 1.00 91.06 81 LEU A CA 1
ATOM 592 C C . LEU A 1 81 ? 5.772 5.154 4.721 1.00 91.06 81 LEU A C 1
ATOM 594 O O . LEU A 1 81 ? 5.062 6.149 4.632 1.00 91.06 81 LEU A O 1
ATOM 598 N N . SER A 1 82 ? 7.080 5.196 4.465 1.00 92.19 82 SER A N 1
ATOM 599 C CA . SER A 1 82 ? 7.713 6.392 3.888 1.00 92.19 82 SER A CA 1
ATOM 600 C C . SER A 1 82 ? 7.117 6.681 2.506 1.00 92.19 82 SER A C 1
ATOM 602 O O . SER A 1 82 ? 7.030 5.790 1.658 1.00 92.19 82 SER A O 1
ATOM 604 N N . TYR A 1 83 ? 6.730 7.932 2.266 1.00 92.00 83 TYR A N 1
ATOM 605 C CA . TYR A 1 83 ? 6.211 8.401 0.985 1.00 92.00 83 TYR A CA 1
ATOM 606 C C . TYR A 1 83 ? 7.218 8.156 -0.137 1.00 92.00 83 TYR A C 1
ATOM 608 O O . TYR A 1 83 ? 6.854 7.649 -1.200 1.00 92.00 83 TYR A O 1
ATOM 616 N N . THR A 1 84 ? 8.495 8.442 0.124 1.00 90.88 84 THR A N 1
ATOM 617 C CA . THR A 1 84 ? 9.582 8.150 -0.816 1.00 90.88 84 THR A CA 1
ATOM 618 C C . THR A 1 84 ? 9.616 6.660 -1.159 1.00 90.88 84 THR A C 1
ATOM 620 O O . THR A 1 84 ? 9.568 6.311 -2.332 1.00 90.88 84 THR A O 1
ATOM 623 N N . ALA A 1 85 ? 9.572 5.765 -0.167 1.00 88.69 85 ALA A N 1
ATOM 624 C CA . ALA A 1 85 ? 9.557 4.319 -0.418 1.00 88.69 85 ALA A CA 1
ATOM 625 C C . ALA A 1 85 ? 8.304 3.836 -1.180 1.00 88.69 85 ALA A C 1
ATOM 627 O O . ALA A 1 85 ? 8.365 2.859 -1.924 1.00 88.69 85 ALA A O 1
ATOM 628 N N . GLY A 1 86 ? 7.159 4.499 -0.999 1.00 90.56 86 GLY A N 1
ATOM 629 C CA . GLY A 1 86 ? 5.924 4.182 -1.723 1.00 90.56 86 GLY A CA 1
ATOM 630 C C . GLY A 1 86 ? 5.912 4.653 -3.182 1.00 90.56 86 GLY A C 1
ATOM 631 O O . GLY A 1 86 ? 5.201 4.077 -4.010 1.00 90.56 86 GLY A O 1
ATOM 632 N N . THR A 1 87 ? 6.687 5.689 -3.505 1.00 91.62 87 THR A N 1
ATOM 633 C CA . THR A 1 87 ? 6.681 6.345 -4.823 1.00 91.62 87 THR A CA 1
ATOM 634 C C . THR A 1 87 ? 7.932 6.077 -5.653 1.00 91.62 87 THR A C 1
ATOM 636 O O . THR A 1 87 ? 7.872 6.208 -6.876 1.00 91.62 87 THR A O 1
ATOM 639 N N . GLU A 1 88 ? 9.027 5.646 -5.028 1.00 91.38 88 GLU A N 1
ATOM 640 C CA . GLU A 1 88 ? 10.273 5.304 -5.706 1.00 91.38 88 GLU A CA 1
ATOM 641 C C . GLU A 1 88 ? 10.078 4.121 -6.680 1.00 91.38 88 GLU A C 1
ATOM 643 O O . GLU A 1 88 ? 9.460 3.111 -6.319 1.00 91.38 88 GLU A O 1
ATOM 648 N N . PRO A 1 89 ? 10.598 4.217 -7.918 1.00 93.12 89 PRO A N 1
ATOM 649 C CA . PRO A 1 89 ? 10.574 3.112 -8.867 1.00 93.12 89 PRO A CA 1
ATOM 650 C C . PRO A 1 89 ? 11.349 1.890 -8.360 1.00 93.12 89 PRO A C 1
ATOM 652 O O . PRO A 1 89 ? 12.489 1.994 -7.907 1.00 93.12 89 PRO A O 1
ATOM 655 N N . SER A 1 90 ? 10.758 0.705 -8.499 1.00 92.00 90 SER A N 1
ATOM 656 C CA . SER A 1 90 ? 11.397 -0.550 -8.114 1.00 92.00 90 SER A CA 1
ATOM 657 C C . SER A 1 90 ? 12.561 -0.912 -9.043 1.00 92.00 90 SER A C 1
ATOM 659 O O . SER A 1 90 ? 12.555 -0.612 -10.241 1.00 92.00 90 SER A O 1
ATOM 661 N N . GLY A 1 91 ? 13.559 -1.598 -8.486 1.00 91.38 91 GLY A N 1
ATOM 662 C CA . GLY A 1 91 ? 14.679 -2.169 -9.234 1.00 91.38 91 GLY A CA 1
ATOM 663 C C . GLY A 1 91 ? 14.307 -3.453 -9.981 1.00 91.38 91 GLY A C 1
ATOM 664 O O . GLY A 1 91 ? 13.138 -3.769 -10.182 1.00 91.38 91 GLY A O 1
ATOM 665 N N . ASP A 1 92 ? 15.316 -4.222 -10.397 1.00 92.19 92 ASP A N 1
ATOM 666 C CA . ASP A 1 92 ? 15.077 -5.516 -11.040 1.00 92.19 92 ASP A CA 1
ATOM 667 C C . ASP A 1 92 ? 14.371 -6.481 -10.069 1.00 92.19 92 ASP A C 1
ATOM 669 O O . ASP A 1 92 ? 14.918 -6.799 -9.007 1.00 92.19 92 ASP A O 1
ATOM 673 N N . PRO A 1 93 ? 13.157 -6.962 -10.393 1.00 90.12 93 PRO A N 1
ATOM 674 C CA . PRO A 1 93 ? 12.391 -7.746 -9.444 1.00 90.12 93 PRO A CA 1
ATOM 675 C C . PRO A 1 93 ? 12.949 -9.160 -9.287 1.00 90.12 93 PRO A C 1
ATOM 677 O O . PRO A 1 93 ? 13.131 -9.900 -10.258 1.00 90.12 93 PRO A O 1
ATOM 680 N N . ALA A 1 94 ? 13.104 -9.584 -8.035 1.00 87.19 94 ALA A N 1
ATOM 681 C CA . ALA A 1 94 ? 13.605 -10.913 -7.694 1.00 87.19 94 ALA A CA 1
ATOM 682 C C . ALA A 1 94 ? 12.736 -12.059 -8.251 1.00 87.19 94 ALA A C 1
ATOM 684 O O . ALA A 1 94 ? 13.257 -13.123 -8.577 1.00 87.19 94 ALA A O 1
ATOM 685 N N . TRP A 1 95 ? 11.424 -11.851 -8.429 1.00 86.69 95 TRP A N 1
ATOM 686 C CA . TRP A 1 95 ? 10.515 -12.873 -8.966 1.00 86.69 95 TRP A CA 1
ATOM 687 C C . TRP A 1 95 ? 10.802 -13.261 -10.425 1.00 86.69 95 TRP A C 1
ATOM 689 O O . TRP A 1 95 ? 10.301 -14.281 -10.894 1.00 86.69 95 TRP A O 1
ATOM 699 N N . LYS A 1 96 ? 11.638 -12.504 -11.155 1.00 86.56 96 LYS A N 1
ATOM 700 C CA . LYS A 1 96 ? 12.094 -12.900 -12.500 1.00 86.56 96 LYS A CA 1
ATOM 701 C C . LYS A 1 96 ? 13.108 -14.045 -12.480 1.00 86.56 96 LYS A C 1
ATOM 703 O O . LYS A 1 96 ? 13.204 -14.778 -13.470 1.00 86.56 96 LYS A O 1
ATOM 708 N N . THR A 1 97 ? 13.854 -14.197 -11.386 1.00 85.69 97 THR A N 1
ATOM 709 C CA . THR A 1 97 ? 14.921 -15.201 -11.237 1.00 85.69 97 THR A CA 1
ATOM 710 C C . THR A 1 97 ? 14.624 -16.233 -10.153 1.00 85.69 97 THR A C 1
ATOM 712 O O . THR A 1 97 ? 15.131 -17.349 -10.233 1.00 85.69 97 THR A O 1
ATOM 715 N N . ILE A 1 98 ? 13.782 -15.900 -9.172 1.00 84.00 98 ILE A N 1
ATOM 716 C CA . ILE A 1 98 ? 13.452 -16.761 -8.034 1.00 84.00 98 ILE A CA 1
ATOM 717 C C . ILE A 1 98 ? 12.005 -17.261 -8.160 1.00 84.00 98 ILE A C 1
ATOM 719 O O . ILE A 1 98 ? 11.087 -16.432 -8.233 1.00 84.00 98 ILE A O 1
ATOM 723 N N . PRO A 1 99 ? 11.767 -18.591 -8.126 1.00 82.31 99 PRO A N 1
ATOM 724 C CA . PRO A 1 99 ? 10.423 -19.152 -8.081 1.00 82.31 99 PRO A CA 1
ATOM 725 C C . PRO A 1 99 ? 9.583 -18.500 -6.988 1.00 82.31 99 PRO A C 1
ATOM 727 O O . PRO A 1 99 ? 9.989 -18.381 -5.829 1.00 82.31 99 PRO A O 1
ATOM 730 N N . SER A 1 100 ? 8.406 -18.042 -7.389 1.00 80.94 100 SER A N 1
ATOM 731 C CA . SER A 1 100 ? 7.554 -17.209 -6.562 1.00 80.94 100 SER A CA 1
ATOM 732 C C . SER A 1 100 ? 6.131 -17.742 -6.566 1.00 80.94 100 SER A C 1
ATOM 734 O O . SER A 1 100 ? 5.585 -18.115 -7.600 1.00 80.94 100 SER A O 1
ATOM 736 N N . TRP A 1 101 ? 5.528 -17.740 -5.384 1.00 79.94 101 TRP A N 1
ATOM 737 C CA . TRP A 1 101 ? 4.131 -18.098 -5.155 1.00 79.94 101 TRP A CA 1
ATOM 738 C C . TRP A 1 101 ? 3.402 -16.896 -4.588 1.00 79.94 101 TRP A C 1
ATOM 740 O O . TRP A 1 101 ? 4.025 -16.083 -3.903 1.00 79.94 101 TRP A O 1
ATOM 750 N N . ASP A 1 102 ? 2.102 -16.827 -4.844 1.00 78.81 102 ASP A N 1
ATOM 751 C CA . ASP A 1 102 ? 1.245 -15.722 -4.428 1.00 78.81 102 ASP A CA 1
ATOM 752 C C . ASP A 1 102 ? -0.028 -16.260 -3.770 1.00 78.81 102 ASP A C 1
ATOM 754 O O . ASP A 1 102 ? -0.675 -17.149 -4.340 1.00 78.81 102 ASP A O 1
ATOM 758 N N . LEU A 1 103 ? -0.358 -15.735 -2.588 1.00 84.75 103 LEU A N 1
ATOM 759 C CA . LEU A 1 103 ? -1.596 -16.016 -1.864 1.00 84.75 103 LEU A CA 1
ATOM 760 C C . LEU A 1 103 ? -2.573 -14.866 -2.101 1.00 84.75 103 LEU A C 1
ATOM 762 O O . LEU A 1 103 ? -2.387 -13.780 -1.559 1.00 84.75 103 LEU A O 1
ATOM 766 N N . VAL A 1 104 ? -3.626 -15.143 -2.872 1.00 85.81 104 VAL A N 1
ATOM 767 C CA . VAL A 1 104 ? -4.677 -14.163 -3.154 1.00 85.81 104 VAL A CA 1
ATOM 768 C C . VAL A 1 104 ? -5.715 -14.189 -2.043 1.00 85.81 104 VAL A C 1
ATOM 770 O O . VAL A 1 104 ? -6.312 -15.238 -1.788 1.00 85.81 104 VAL A O 1
ATOM 773 N N . THR A 1 105 ? -5.983 -13.040 -1.440 1.00 84.75 105 THR A N 1
ATOM 774 C CA . THR A 1 105 ? -7.047 -12.882 -0.449 1.00 84.75 105 THR A CA 1
ATOM 775 C C . THR A 1 105 ? -8.246 -12.178 -1.058 1.00 84.75 105 THR A C 1
ATOM 777 O O . THR A 1 105 ? -8.125 -11.312 -1.919 1.00 84.75 105 THR A O 1
ATOM 780 N N . LEU A 1 106 ? -9.445 -12.645 -0.702 1.00 87.75 106 LEU A N 1
ATOM 781 C CA . LEU A 1 106 ? -10.677 -12.282 -1.412 1.00 87.75 106 LEU A CA 1
ATOM 782 C C . LEU A 1 106 ? -11.349 -11.022 -0.856 1.00 87.75 106 LEU A C 1
ATOM 784 O O . LEU A 1 106 ? -12.111 -10.380 -1.575 1.00 87.75 106 LEU A O 1
ATOM 788 N N . ASN A 1 107 ? -11.050 -10.670 0.395 1.00 87.25 107 ASN A N 1
ATOM 789 C CA . ASN A 1 107 ? -11.660 -9.550 1.112 1.00 87.25 107 ASN A CA 1
ATOM 790 C C . ASN A 1 107 ? -10.674 -8.411 1.411 1.00 87.25 107 ASN A C 1
ATOM 792 O O . ASN A 1 107 ? -11.020 -7.510 2.171 1.00 87.25 107 ASN A O 1
ATOM 796 N N . ASP A 1 108 ? -9.481 -8.430 0.816 1.00 88.06 108 ASP A N 1
ATOM 797 C CA . ASP A 1 108 ? -8.501 -7.355 0.964 1.00 88.06 108 ASP A CA 1
ATOM 798 C C . ASP A 1 108 ? -9.044 -6.048 0.360 1.00 88.06 108 ASP A C 1
ATOM 800 O O . ASP A 1 108 ? -9.454 -5.989 -0.807 1.00 88.06 108 ASP A O 1
ATOM 804 N N . LYS A 1 109 ? -9.094 -5.011 1.201 1.00 90.62 109 LYS A N 1
ATOM 805 C CA . LYS A 1 109 ? -9.534 -3.658 0.850 1.00 90.62 109 LYS A CA 1
ATOM 806 C C . LYS A 1 109 ? -8.369 -2.695 0.656 1.00 90.62 109 LYS A C 1
ATOM 808 O O . LYS A 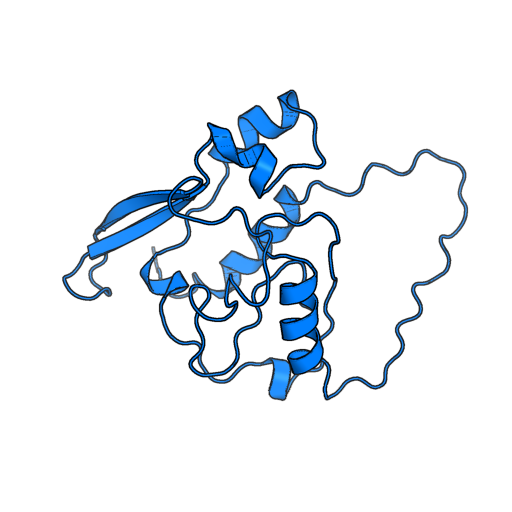1 109 ? -8.594 -1.570 0.234 1.00 90.62 109 LYS A O 1
ATOM 813 N N . ALA A 1 110 ? -7.134 -3.112 0.899 1.00 89.62 110 ALA A N 1
ATOM 814 C CA . ALA A 1 110 ? -5.936 -2.381 0.528 1.00 89.62 110 ALA A CA 1
ATOM 815 C C . ALA A 1 110 ? -5.502 -2.727 -0.905 1.00 89.62 110 ALA A C 1
ATOM 817 O O . ALA A 1 110 ? -5.323 -1.827 -1.729 1.00 89.62 110 ALA A O 1
ATOM 818 N N . ILE A 1 111 ? -5.402 -4.018 -1.230 1.00 90.69 111 ILE A N 1
ATOM 819 C CA . ILE A 1 111 ? -5.001 -4.523 -2.548 1.00 90.69 111 ILE A CA 1
ATOM 820 C C . ILE A 1 111 ? -6.117 -5.419 -3.099 1.00 90.69 111 ILE A C 1
ATOM 822 O O . ILE A 1 111 ? -6.211 -6.584 -2.717 1.00 90.69 111 ILE A O 1
ATOM 826 N N . PRO A 1 112 ? -6.960 -4.932 -4.028 1.00 91.56 112 PRO A N 1
ATOM 827 C CA . PRO A 1 112 ? -8.084 -5.713 -4.529 1.00 91.56 112 PRO A CA 1
ATOM 828 C C . PRO A 1 112 ? -7.650 -7.065 -5.113 1.00 91.56 112 PRO A C 1
ATOM 830 O O . PRO A 1 112 ? -6.629 -7.124 -5.811 1.00 91.56 112 PRO A O 1
ATOM 833 N N . PRO A 1 113 ? -8.451 -8.139 -4.958 1.00 91.31 113 PRO A N 1
ATOM 834 C CA . PRO A 1 113 ? -8.084 -9.481 -5.419 1.00 91.31 113 PRO A CA 1
ATOM 835 C C . PRO A 1 113 ? -7.725 -9.546 -6.912 1.00 91.31 113 PRO A C 1
ATOM 837 O O . PRO A 1 113 ? -6.899 -10.355 -7.334 1.00 91.31 113 PRO A O 1
ATOM 840 N N . ALA A 1 114 ? -8.342 -8.697 -7.741 1.00 92.12 114 ALA A N 1
ATOM 841 C CA . ALA A 1 114 ? -8.017 -8.585 -9.163 1.00 92.12 114 ALA A CA 1
ATOM 842 C C . ALA A 1 114 ? -6.601 -8.026 -9.398 1.00 92.12 114 ALA A C 1
ATOM 844 O O . ALA A 1 114 ? -5.869 -8.555 -10.235 1.00 92.12 114 ALA A O 1
ATOM 845 N N . GLY A 1 115 ? -6.199 -7.014 -8.623 1.00 92.81 115 GLY A N 1
ATOM 846 C CA . GLY A 1 115 ? -4.852 -6.450 -8.650 1.00 92.81 115 GLY A CA 1
ATOM 847 C C . GLY A 1 115 ? -3.805 -7.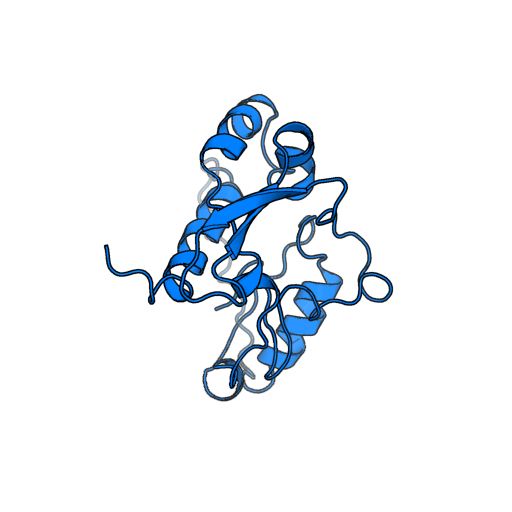441 -8.143 1.00 92.81 115 GLY A C 1
ATOM 848 O O . GLY A 1 115 ? -2.780 -7.631 -8.799 1.00 92.81 115 GLY A O 1
ATOM 849 N N . GLN A 1 116 ? -4.099 -8.150 -7.045 1.00 91.50 116 GLN A N 1
ATOM 850 C CA . GLN A 1 116 ? -3.242 -9.234 -6.548 1.00 91.50 116 GLN A CA 1
ATOM 851 C C . GLN A 1 116 ? -3.025 -10.302 -7.631 1.00 91.50 116 GLN A C 1
ATOM 853 O O . GLN A 1 116 ? -1.891 -10.613 -7.974 1.00 91.50 116 GLN A O 1
ATOM 858 N N . ARG A 1 117 ? -4.098 -10.793 -8.271 1.00 91.06 117 ARG A N 1
ATOM 859 C CA . ARG A 1 117 ? -4.000 -11.781 -9.363 1.00 91.06 117 ARG A CA 1
ATOM 860 C C . ARG A 1 117 ? -3.190 -11.279 -10.549 1.00 91.06 117 ARG A C 1
ATOM 862 O O . ARG A 1 117 ? -2.396 -12.044 -11.087 1.00 91.06 117 ARG A O 1
ATOM 869 N N . TYR A 1 118 ? -3.391 -10.030 -10.965 1.00 91.81 118 TYR A N 1
ATOM 870 C CA . TYR A 1 118 ? -2.611 -9.429 -12.045 1.00 91.81 118 TYR A CA 1
ATOM 871 C C . TYR A 1 118 ? -1.112 -9.464 -11.724 1.00 91.81 118 TYR A C 1
ATOM 873 O O . TYR A 1 118 ? -0.311 -9.966 -12.515 1.00 91.81 118 TYR A O 1
ATOM 881 N N . MET A 1 119 ? -0.739 -8.994 -10.534 1.00 91.25 119 MET A N 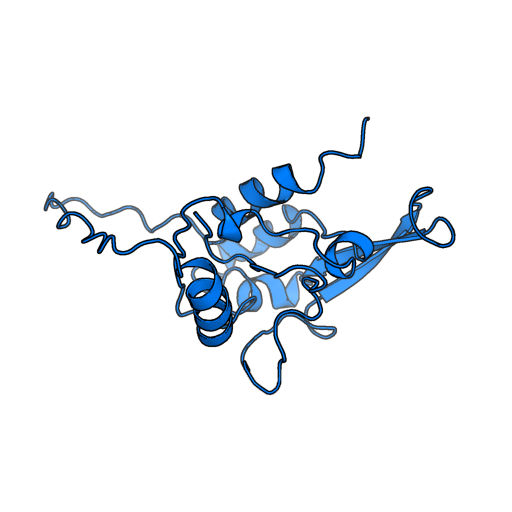1
ATOM 882 C CA . MET A 1 119 ? 0.646 -8.979 -10.078 1.00 91.25 119 MET A CA 1
ATOM 883 C C . MET A 1 119 ? 1.214 -10.400 -9.923 1.00 91.25 119 MET A C 1
ATOM 885 O O . MET A 1 119 ? 2.286 -10.703 -10.452 1.00 91.25 119 MET A O 1
ATOM 889 N N . GLY A 1 120 ? 0.459 -11.303 -9.296 1.00 88.94 120 GLY A N 1
ATOM 890 C CA . GLY A 1 120 ? 0.821 -12.702 -9.103 1.00 88.94 120 GLY A CA 1
ATOM 891 C C . GLY A 1 120 ? 1.012 -13.468 -10.411 1.00 88.94 120 GLY A C 1
ATOM 892 O O . GLY A 1 120 ? 1.963 -14.234 -10.536 1.00 88.94 120 GLY A O 1
ATOM 893 N N . GLN A 1 121 ? 0.171 -13.249 -11.425 1.00 87.81 121 GLN A N 1
ATOM 894 C CA . GLN A 1 121 ? 0.315 -13.898 -12.735 1.00 87.81 121 GLN A CA 1
ATOM 895 C C . GLN A 1 121 ? 1.622 -13.516 -13.441 1.00 87.81 121 GLN A C 1
ATOM 897 O O . GLN A 1 121 ? 2.247 -14.378 -14.062 1.00 87.81 121 GLN A O 1
ATOM 902 N N . ARG A 1 122 ? 2.080 -12.262 -13.314 1.00 88.50 122 ARG A N 1
ATOM 903 C CA . ARG A 1 122 ? 3.395 -11.842 -13.836 1.00 88.50 122 ARG A CA 1
ATOM 904 C C . ARG A 1 122 ? 4.535 -12.559 -13.112 1.00 88.50 122 ARG A C 1
ATOM 906 O O . ARG A 1 122 ? 5.448 -13.060 -13.765 1.00 88.50 122 ARG A O 1
ATOM 913 N N . ALA A 1 123 ? 4.430 -12.676 -11.787 1.00 82.56 123 ALA A N 1
ATOM 914 C CA . ALA A 1 123 ? 5.426 -13.330 -10.939 1.00 82.56 123 ALA A CA 1
ATOM 915 C C . ALA A 1 123 ? 5.467 -14.866 -11.085 1.00 82.56 123 ALA A C 1
ATOM 917 O O . ALA A 1 123 ? 6.503 -15.484 -10.849 1.00 82.56 123 ALA A O 1
ATOM 918 N N . ARG A 1 124 ? 4.359 -15.500 -11.495 1.00 69.25 124 ARG A N 1
ATOM 919 C CA . ARG A 1 124 ? 4.220 -16.964 -11.618 1.00 69.25 124 ARG A CA 1
ATOM 920 C C . ARG A 1 124 ? 4.821 -17.573 -12.884 1.00 69.25 124 ARG A C 1
ATOM 922 O O . ARG A 1 124 ? 4.889 -18.796 -12.962 1.00 69.25 124 ARG A O 1
ATOM 929 N N . ARG A 1 125 ? 5.289 -16.787 -13.862 1.00 54.41 125 ARG A N 1
ATOM 930 C CA . ARG A 1 125 ? 5.763 -17.290 -15.175 1.00 54.41 125 ARG A CA 1
ATOM 931 C C . ARG A 1 125 ? 6.975 -18.258 -15.148 1.00 54.41 125 ARG A C 1
ATOM 933 O O . ARG A 1 125 ? 7.507 -18.564 -16.210 1.00 54.41 125 ARG A O 1
ATOM 940 N N . ARG A 1 126 ? 7.412 -18.773 -13.989 1.00 51.38 126 ARG A N 1
ATOM 941 C CA . ARG A 1 126 ? 8.450 -19.819 -13.863 1.00 51.38 126 ARG A CA 1
ATOM 942 C C . ARG A 1 126 ? 8.128 -20.964 -12.878 1.00 51.38 126 ARG A C 1
ATOM 944 O O . ARG A 1 126 ? 9.055 -21.619 -12.414 1.00 51.38 126 ARG A O 1
ATOM 951 N N . GLY A 1 127 ? 6.864 -21.231 -12.542 1.00 45.41 127 GLY A N 1
ATOM 952 C CA . GLY A 1 127 ? 6.517 -22.317 -11.612 1.00 45.41 127 GLY A CA 1
ATOM 953 C C . GLY A 1 127 ? 5.351 -23.188 -12.070 1.00 45.41 127 GLY A C 1
ATOM 954 O O . GLY A 1 127 ? 4.241 -22.994 -11.588 1.00 45.41 127 GLY A O 1
ATOM 955 N N . ASP A 1 128 ? 5.613 -24.192 -12.912 1.00 40.47 128 ASP A N 1
ATOM 956 C CA . ASP A 1 128 ? 4.679 -25.280 -13.280 1.00 40.47 128 ASP A CA 1
ATOM 957 C C . ASP A 1 128 ? 4.435 -26.283 -12.126 1.00 40.47 128 ASP A C 1
ATOM 959 O O . ASP A 1 128 ? 4.300 -27.488 -12.324 1.00 40.47 128 ASP A O 1
ATOM 963 N N . GLY A 1 129 ? 4.414 -25.806 -10.882 1.00 43.03 129 GLY A N 1
ATOM 964 C CA . GLY A 1 129 ? 4.150 -26.621 -9.702 1.00 43.03 129 GLY A CA 1
ATOM 965 C C . GLY A 1 129 ? 2.768 -26.318 -9.149 1.00 43.03 129 GLY A C 1
ATOM 966 O O . GLY A 1 129 ? 2.616 -25.365 -8.385 1.00 43.03 129 GLY A O 1
ATOM 967 N N . ASP A 1 130 ? 1.776 -27.130 -9.516 1.00 41.72 130 ASP A N 1
ATOM 968 C CA . ASP A 1 130 ? 0.489 -27.206 -8.820 1.00 41.72 130 ASP A CA 1
ATOM 969 C C . ASP A 1 130 ? 0.742 -27.617 -7.359 1.00 41.72 130 ASP A C 1
ATOM 971 O O . ASP A 1 130 ? 0.910 -28.795 -7.037 1.00 41.72 130 ASP A O 1
ATOM 975 N N . PHE A 1 131 ? 0.851 -26.637 -6.456 1.00 48.97 131 PHE A N 1
ATOM 976 C CA . PHE A 1 131 ? 0.806 -26.919 -5.028 1.00 48.97 131 PHE A CA 1
ATOM 977 C C . PHE A 1 131 ? -0.645 -27.197 -4.657 1.00 48.97 131 PHE A C 1
ATOM 979 O O . PHE A 1 131 ? -1.420 -26.297 -4.329 1.00 48.97 131 PHE A O 1
ATOM 986 N N . ARG A 1 132 ? -0.989 -28.479 -4.689 1.00 38.34 132 ARG A N 1
ATOM 987 C CA . ARG A 1 132 ? -2.190 -29.005 -4.062 1.00 38.34 132 ARG A CA 1
ATOM 988 C C . ARG A 1 132 ? -1.999 -28.871 -2.544 1.00 38.34 132 ARG A C 1
ATOM 990 O O . ARG A 1 132 ? -1.111 -29.539 -2.006 1.00 38.34 132 ARG A O 1
ATOM 997 N N . PRO A 1 133 ? -2.757 -28.010 -1.837 1.00 38.97 133 PRO A N 1
ATOM 998 C CA . PRO A 1 133 ? -2.643 -27.939 -0.387 1.00 38.97 133 PRO A CA 1
ATOM 999 C C . PRO A 1 133 ? -2.917 -29.335 0.195 1.00 38.97 133 PRO A C 1
ATOM 1001 O O . PRO A 1 133 ? -3.804 -30.033 -0.312 1.00 38.97 133 PRO A O 1
ATOM 1004 N N . PRO A 1 134 ? -2.157 -29.787 1.211 1.00 32.88 134 PRO A N 1
ATOM 1005 C CA . PRO A 1 134 ? -2.439 -31.067 1.844 1.00 32.88 134 PRO A CA 1
ATOM 1006 C C . PRO A 1 134 ? -3.884 -31.045 2.364 1.00 32.88 134 PRO A C 1
ATOM 1008 O O . PRO A 1 134 ? -4.307 -30.017 2.901 1.00 32.88 134 PRO A O 1
ATOM 1011 N N . PRO A 1 135 ? -4.664 -32.132 2.199 1.00 32.06 135 PRO A N 1
ATOM 1012 C CA . PRO A 1 135 ? -6.008 -32.181 2.753 1.00 32.06 135 PRO A CA 1
ATOM 1013 C C . PRO A 1 135 ? -5.924 -31.909 4.253 1.00 32.06 135 PRO A C 1
ATOM 1015 O O . PRO A 1 135 ? -5.063 -32.473 4.937 1.00 32.06 135 PRO A O 1
ATOM 1018 N N . ALA A 1 136 ? -6.795 -31.022 4.741 1.00 37.28 136 ALA A N 1
ATOM 1019 C CA . ALA A 1 136 ? -6.908 -30.716 6.158 1.00 37.28 136 ALA A CA 1
ATOM 1020 C C . ALA A 1 136 ? -7.014 -32.038 6.925 1.00 37.28 136 ALA A C 1
ATOM 1022 O O . ALA A 1 136 ? -7.941 -32.826 6.719 1.00 37.28 136 ALA A O 1
ATOM 1023 N N . ARG A 1 137 ? -6.005 -32.334 7.749 1.00 33.53 137 ARG A N 1
ATOM 1024 C CA . ARG A 1 137 ? -5.992 -33.549 8.554 1.00 33.53 137 ARG A CA 1
ATOM 1025 C C . ARG A 1 137 ? -7.062 -33.348 9.623 1.00 33.53 137 ARG A C 1
ATOM 1027 O O . ARG A 1 137 ? -6.874 -32.553 10.535 1.00 33.53 137 ARG A O 1
ATOM 1034 N N . GLY A 1 138 ? -8.202 -34.014 9.450 1.00 37.09 138 GLY A N 1
ATOM 1035 C CA . GLY A 1 138 ? -9.330 -33.938 10.367 1.00 37.09 138 GLY A CA 1
ATOM 1036 C C . GLY A 1 138 ? -8.914 -34.335 11.779 1.00 37.09 138 GLY A C 1
ATOM 1037 O O . GLY A 1 138 ? -8.745 -35.514 12.077 1.00 37.09 138 GLY A O 1
ATOM 1038 N N . THR A 1 139 ? -8.782 -33.345 12.651 1.00 31.39 139 THR A N 1
ATOM 1039 C CA . THR A 1 139 ? -8.921 -33.512 14.093 1.00 31.39 139 THR A CA 1
ATOM 1040 C C . THR A 1 139 ? -10.025 -32.569 14.525 1.00 31.39 139 THR A C 1
ATOM 1042 O O . THR A 1 139 ? -9.875 -31.353 14.440 1.00 31.39 139 THR A O 1
ATOM 1045 N N . ALA A 1 140 ? -11.155 -33.142 14.932 1.00 33.97 140 ALA A N 1
ATOM 1046 C CA . ALA A 1 140 ? -12.217 -32.422 15.607 1.00 33.97 140 ALA A CA 1
ATOM 1047 C C . ALA A 1 140 ? -11.632 -31.732 16.850 1.00 33.97 140 ALA A C 1
ATOM 1049 O O . ALA A 1 140 ? -11.220 -32.381 17.807 1.00 33.97 140 ALA A O 1
ATOM 1050 N N . GLY A 1 141 ? -11.551 -30.413 16.785 1.00 28.02 141 GLY A N 1
ATOM 1051 C CA . GLY A 1 141 ? -11.049 -29.527 17.823 1.00 28.02 141 GLY A CA 1
ATOM 1052 C C . GLY A 1 141 ? -11.001 -28.147 17.196 1.00 28.02 141 GLY A C 1
ATOM 1053 O O . GLY A 1 141 ? -10.349 -27.990 16.170 1.00 28.02 141 GLY A O 1
ATOM 1054 N N . ALA A 1 142 ? -11.785 -27.210 17.732 1.00 32.38 142 ALA A N 1
ATOM 1055 C CA . ALA A 1 142 ? -11.994 -25.878 17.175 1.00 32.38 142 ALA A CA 1
ATOM 1056 C C . ALA A 1 142 ? -10.683 -25.283 16.639 1.00 32.38 142 ALA A C 1
ATOM 1058 O O . ALA A 1 142 ? -9.745 -25.035 17.397 1.00 32.38 142 ALA A O 1
ATOM 1059 N N . GLU A 1 143 ? -10.624 -25.112 15.320 1.00 27.61 143 GLU A N 1
ATOM 1060 C CA . GLU A 1 143 ? -9.500 -24.479 14.646 1.00 27.61 143 GLU A CA 1
ATOM 1061 C C . GLU A 1 143 ? -9.415 -23.041 15.185 1.00 27.61 143 GLU A C 1
ATOM 1063 O O . GLU A 1 143 ? -10.421 -22.323 15.136 1.00 27.61 143 GLU A O 1
ATOM 1068 N N . PRO A 1 144 ? -8.287 -22.604 15.776 1.00 31.55 144 PRO A N 1
ATOM 1069 C CA . PRO A 1 144 ? -8.149 -21.205 16.137 1.00 31.55 144 PRO A CA 1
ATOM 1070 C C . PRO A 1 144 ? -8.277 -20.392 14.850 1.00 31.55 144 PRO A C 1
ATOM 1072 O O . PRO A 1 144 ? -7.650 -20.731 13.844 1.00 31.55 144 PRO A O 1
ATOM 1075 N N . SER A 1 145 ? -9.117 -19.352 14.891 1.00 30.59 145 SER A N 1
ATOM 1076 C CA . SER A 1 145 ? -9.285 -18.387 13.802 1.00 30.59 145 SER A CA 1
ATOM 1077 C C . SER A 1 145 ? -7.930 -18.092 13.150 1.00 30.59 145 SER A C 1
ATOM 1079 O O . SER A 1 145 ? -6.955 -17.894 13.890 1.00 30.59 145 SER A O 1
ATOM 1081 N N . PRO A 1 146 ? -7.833 -18.050 11.804 1.00 37.62 146 PRO A N 1
ATOM 1082 C CA . PRO A 1 146 ? -6.603 -17.622 11.151 1.00 37.62 146 PRO A CA 1
ATOM 1083 C C . PRO A 1 146 ? -6.136 -16.304 11.789 1.00 37.62 146 PRO A C 1
ATOM 1085 O O . PRO A 1 146 ? -6.982 -15.475 12.148 1.00 37.62 146 PRO A O 1
ATOM 1088 N N . PRO A 1 147 ? -4.819 -16.119 12.009 1.00 30.91 147 PRO A N 1
ATOM 1089 C CA . PRO A 1 147 ? -4.328 -14.909 12.646 1.00 30.91 147 PRO A CA 1
ATOM 1090 C C . PRO A 1 147 ? -4.794 -13.698 11.829 1.00 30.91 147 PRO A C 1
ATOM 1092 O O . PRO A 1 147 ? -4.775 -13.783 10.596 1.00 30.91 147 PRO A O 1
ATOM 1095 N N . PRO A 1 148 ? -5.180 -12.591 12.488 1.00 37.53 148 PRO A N 1
ATOM 1096 C CA . PRO A 1 148 ? -5.633 -11.390 11.801 1.00 37.53 148 PRO A CA 1
ATOM 1097 C C . PRO A 1 148 ? -4.638 -10.981 10.717 1.00 37.53 148 PRO A C 1
ATOM 1099 O O . PRO A 1 148 ? -3.422 -11.080 10.936 1.00 37.53 148 PRO A O 1
ATOM 1102 N N . VAL A 1 149 ? -5.142 -10.441 9.603 1.00 38.66 149 VAL A N 1
ATOM 1103 C CA . VAL A 1 149 ? -4.364 -9.776 8.530 1.00 38.66 149 VAL A CA 1
ATOM 1104 C C . VAL A 1 149 ? -3.199 -8.938 9.101 1.00 38.66 149 VAL A C 1
ATOM 1106 O O . VAL A 1 149 ? -2.074 -8.941 8.592 1.00 38.66 149 VAL A O 1
ATOM 1109 N N . CYS A 1 150 ? -3.436 -8.330 10.267 1.00 31.59 150 CYS A N 1
ATOM 1110 C CA . CYS A 1 150 ? -2.512 -7.525 11.057 1.00 31.59 150 CYS A CA 1
ATOM 1111 C C . CYS A 1 150 ? -1.138 -8.159 11.374 1.00 31.59 150 CYS A C 1
ATOM 1113 O O . CYS A 1 150 ? -0.141 -7.443 11.408 1.00 31.59 150 CYS A O 1
ATOM 1115 N N . VAL A 1 151 ? -1.034 -9.477 11.582 1.00 28.55 151 VAL A N 1
ATOM 1116 C CA . VAL A 1 151 ? 0.231 -10.113 12.022 1.00 28.55 151 VAL A CA 1
ATOM 1117 C C . VAL A 1 151 ? 1.201 -10.361 10.851 1.00 28.55 151 VAL A C 1
ATOM 1119 O O . VAL A 1 151 ? 2.400 -10.567 11.055 1.00 28.55 151 VAL A O 1
ATOM 1122 N N . ARG A 1 152 ? 0.726 -10.338 9.596 1.00 40.19 152 ARG A N 1
ATOM 1123 C CA . ARG A 1 152 ? 1.522 -10.795 8.440 1.00 40.19 152 ARG A CA 1
ATOM 1124 C C . ARG A 1 152 ? 2.266 -9.677 7.704 1.00 40.19 152 ARG A C 1
ATOM 1126 O O . ARG A 1 152 ? 3.382 -9.914 7.234 1.00 40.19 152 ARG A O 1
ATOM 1133 N N . ALA A 1 153 ? 1.729 -8.456 7.693 1.00 30.53 153 ALA A N 1
ATOM 1134 C CA . ALA A 1 153 ? 2.361 -7.295 7.054 1.00 30.53 153 ALA A CA 1
ATOM 1135 C C . ALA A 1 153 ? 3.658 -6.828 7.754 1.00 30.53 153 ALA A C 1
ATOM 1137 O O . ALA A 1 153 ? 4.582 -6.332 7.103 1.00 30.53 153 ALA A O 1
ATOM 1138 N N . GLU A 1 154 ? 3.800 -7.062 9.064 1.00 25.50 154 GLU A N 1
ATOM 1139 C CA . GLU A 1 154 ? 4.968 -6.624 9.848 1.00 25.50 154 GLU A CA 1
ATOM 1140 C C . GLU A 1 154 ? 6.296 -7.290 9.433 1.00 25.50 154 GLU A C 1
ATOM 1142 O O . GLU A 1 154 ? 7.378 -6.745 9.686 1.00 25.50 154 GLU A O 1
ATOM 1147 N N . ARG A 1 155 ? 6.249 -8.455 8.764 1.00 26.80 155 ARG A N 1
ATOM 1148 C CA . ARG A 1 155 ? 7.451 -9.153 8.270 1.00 26.80 155 ARG A CA 1
ATOM 1149 C C . ARG A 1 155 ? 7.979 -8.615 6.938 1.00 26.80 155 ARG A C 1
ATOM 1151 O O . ARG A 1 155 ? 9.166 -8.790 6.676 1.00 26.80 155 ARG A O 1
ATOM 1158 N N . PHE A 1 156 ? 7.163 -7.940 6.128 1.00 29.30 156 PHE A N 1
ATOM 1159 C CA . PHE A 1 156 ? 7.576 -7.446 4.807 1.00 29.30 156 PHE A CA 1
ATOM 1160 C C . PHE A 1 156 ? 8.353 -6.121 4.893 1.00 29.30 156 PHE A C 1
ATOM 1162 O O . PHE A 1 156 ? 9.369 -5.944 4.221 1.00 29.30 156 PHE A O 1
ATOM 1169 N N . VAL A 1 157 ? 7.979 -5.236 5.825 1.00 30.23 157 VAL A N 1
ATOM 1170 C CA . VAL A 1 157 ? 8.663 -3.944 6.042 1.00 30.23 157 VAL A CA 1
ATOM 1171 C C . VAL A 1 157 ? 10.125 -4.119 6.493 1.00 30.23 157 VAL A C 1
ATOM 1173 O O . VAL A 1 157 ? 10.965 -3.263 6.224 1.00 30.23 157 VAL A O 1
ATOM 1176 N N . ARG A 1 158 ? 10.492 -5.264 7.089 1.00 26.23 158 ARG A N 1
ATOM 1177 C CA . ARG A 1 158 ? 11.893 -5.558 7.451 1.00 26.23 158 ARG A CA 1
ATOM 1178 C C . ARG A 1 158 ? 12.844 -5.651 6.247 1.00 26.23 158 ARG A C 1
ATOM 1180 O O . ARG A 1 158 ? 14.041 -5.490 6.448 1.00 26.23 158 ARG A O 1
ATOM 1187 N N . GLY A 1 159 ? 12.346 -5.875 5.027 1.00 24.84 159 GLY A N 1
ATOM 1188 C CA . GLY A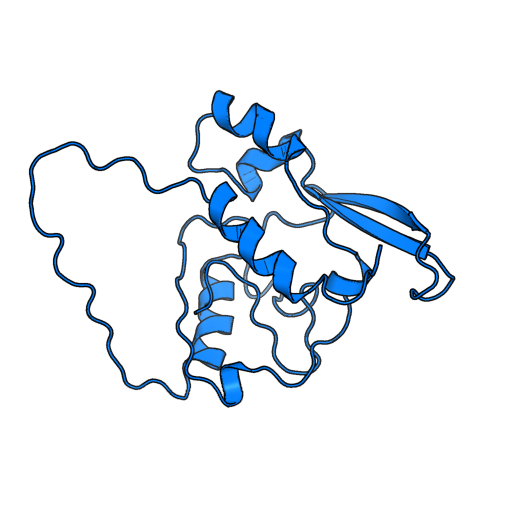 1 159 ? 13.179 -5.909 3.816 1.00 24.84 159 GLY A CA 1
ATOM 1189 C C . GLY A 1 159 ? 13.465 -4.531 3.205 1.00 24.84 159 GLY A C 1
ATOM 1190 O O . GLY A 1 159 ? 14.525 -4.335 2.621 1.00 24.84 159 GLY A O 1
ATOM 1191 N N . ALA A 1 160 ? 12.556 -3.565 3.372 1.00 29.80 160 ALA A N 1
ATOM 1192 C CA . ALA A 1 160 ? 12.681 -2.224 2.789 1.00 29.80 160 ALA A CA 1
ATOM 1193 C C . ALA A 1 160 ? 13.380 -1.210 3.719 1.00 29.80 160 ALA A C 1
ATOM 1195 O O . ALA A 1 160 ? 13.858 -0.174 3.267 1.00 29.80 160 ALA A O 1
ATOM 1196 N N . VAL A 1 161 ? 13.501 -1.520 5.016 1.00 32.78 161 VAL A N 1
ATOM 1197 C CA . VAL A 1 161 ? 14.088 -0.639 6.051 1.00 32.78 161 VAL A CA 1
ATOM 1198 C C . VAL A 1 161 ? 15.575 -0.956 6.316 1.00 32.78 161 VAL A C 1
ATOM 1200 O O . VAL A 1 161 ? 16.115 -0.672 7.377 1.00 32.78 161 VAL A O 1
ATOM 1203 N N . ALA A 1 162 ? 16.299 -1.529 5.351 1.00 26.89 162 ALA A N 1
ATOM 1204 C CA . ALA A 1 162 ? 17.723 -1.851 5.527 1.00 26.89 162 ALA A CA 1
ATOM 1205 C C . ALA A 1 162 ? 18.686 -0.651 5.342 1.00 26.89 162 ALA A C 1
ATOM 1207 O O . ALA A 1 162 ? 19.899 -0.843 5.330 1.00 26.89 162 ALA A O 1
ATOM 1208 N N . ARG A 1 163 ? 18.190 0.591 5.211 1.00 30.69 163 ARG A N 1
ATOM 1209 C CA . ARG A 1 163 ? 19.031 1.804 5.089 1.00 30.69 163 ARG A CA 1
ATOM 1210 C C . ARG A 1 163 ? 18.671 2.926 6.065 1.00 30.69 163 ARG A C 1
ATOM 1212 O O . ARG A 1 163 ? 18.708 4.101 5.719 1.00 30.69 163 ARG A O 1
ATOM 1219 N N . ARG A 1 164 ? 18.356 2.571 7.308 1.00 35.94 164 ARG A N 1
ATOM 1220 C CA . ARG A 1 164 ? 18.364 3.524 8.424 1.00 35.94 164 ARG A CA 1
ATOM 1221 C C . ARG A 1 164 ? 19.163 2.890 9.564 1.00 35.94 164 ARG A C 1
ATOM 1223 O O . ARG A 1 164 ? 18.618 2.157 10.381 1.00 35.94 164 ARG A O 1
ATOM 1230 N N . THR A 1 165 ? 20.485 3.055 9.522 1.00 30.23 165 THR A N 1
ATOM 1231 C CA . THR A 1 165 ? 21.350 2.773 10.674 1.00 30.23 165 THR A CA 1
ATOM 1232 C C . THR A 1 165 ? 20.999 3.768 11.777 1.00 30.23 165 THR A C 1
ATOM 1234 O O . THR A 1 165 ? 20.835 4.953 11.487 1.00 30.23 165 THR A O 1
ATOM 1237 N N . TRP A 1 166 ? 20.808 3.241 12.986 1.00 35.19 166 TRP A N 1
ATOM 1238 C CA . TRP A 1 166 ? 20.548 3.973 14.226 1.00 35.19 166 TRP A CA 1
ATOM 1239 C C . TRP A 1 166 ? 21.641 4.989 14.546 1.00 35.19 166 TRP A C 1
ATOM 1241 O O . TRP A 1 166 ? 22.810 4.708 14.191 1.00 35.19 166 TRP A O 1
#

InterPro domains:
  IPR029058 Alpha/Beta hydrolase fold [G3DSA:3.40.50.1820] (1-128)
  IPR052897 Secondary metabolite biosynthesis hydrolase [PTHR37017] (2-125)

Radius of gyration: 17.58 Å; chains: 1; bounding box: 36×53×35 Å

Organism: NCBI:txid1678012

Sequence (166 aa):
MYVEAFVPDKGESIATVLDPQKYPGSLLGPDTTVARPVPNPSAPGGQDADISIKPQGFREVFAVDVSASEASVMPSTQRPLSYTAGTEPSGDPAWKTIPSWDLVTLNDKAIPPAGQRYMGQRARRRGDGDFRPPPARGTAGAEPSPPPVCVRAERFVRGAVARRTW

Secondary structure (DSSP, 8-state):
-EES---PPTT--TTTSS-TTTS-----STTTEEEEEEE-TTSGGGEEEEEEE-HHHHHHHH-TTS-HHHHTTGGGGPPPEEHHHHHSPP-S-GGGTS---EE--SS-SSS-HHHHHHHHHHHTTT------PPP-----S----PPPGGGTGGGTHHHH-TT---

Foldseek 3Di:
DAEPDDQDAFQDFLVGLDDCVVFPQAPPDPVFKDWAKDAACPDVVRIWTFIAGDLVCQCVQFVVPDDPVVSNCLSVVDGTDIPCRRGPGDHHGPLVPDADAYDQDPRHNNQHSVSSVVSRVVSHPPDPDPPPDDPDPDDPDDDPDDPTSSVPVVVVVVVVPPPDDD

pLDDT: mean 75.12, std 24.44, range [24.84, 95.31]